Protein AF-A0A350IBU2-F1 (afdb_monomer)

Nearest PDB structures (foldseek):
  4xtk-assembly4_H  TM=5.948E-01  e=2.236E+00  Thermotoga maritima MSB8
  4p6i-assembly1_F  TM=5.060E-01  e=6.614E+00  Escherichia coli K-12
  6ckg-assembly1_A  TM=6.382E-01  e=9.099E+00  Cryptococcus neoformans H99
  3kzh-assembly1_B  TM=4.243E-01  e=3.725E+00  Clostridium perfringens

Radius of gyration: 14.26 Å; Cα contacts (8 Å, |Δi|>4): 281; chains: 1; bounding box: 38×46×33 Å

Foldseek 3Di:
DAAAEALVLWDEWPDDQLPATPTQWYWAVPDVNTAIEGFALPDHSGHVPYPHHLVRAHEVLSVLVNLVVVCVPCDDDNCVVGDRQWDDPDSQEIEGEQQYDHPDVSRVSSHQTHKYFYAYNVRDTPDIGGRDDDPDD

Structure (mmCIF, N/CA/C/O backbone):
data_AF-A0A350IBU2-F1
#
_entry.id   AF-A0A350IBU2-F1
#
loop_
_atom_site.group_PDB
_atom_site.id
_atom_site.type_symbol
_atom_site.label_atom_id
_atom_site.label_alt_id
_atom_site.label_comp_id
_atom_site.label_asym_id
_atom_site.label_entity_id
_atom_site.label_seq_id
_atom_site.pdbx_PDB_ins_code
_atom_site.Cartn_x
_atom_site.Cartn_y
_atom_site.Cartn_z
_atom_site.occupancy
_atom_site.B_iso_or_equiv
_atom_site.auth_seq_id
_atom_site.auth_comp_id
_atom_site.auth_asym_id
_atom_site.auth_atom_id
_atom_site.pdbx_PDB_model_num
ATOM 1 N N . MET A 1 1 ? 18.052 -9.070 -3.721 1.00 54.19 1 MET A N 1
ATOM 2 C CA . MET A 1 1 ? 18.408 -8.272 -2.529 1.00 54.19 1 MET A CA 1
ATOM 3 C C . MET A 1 1 ? 17.337 -8.549 -1.467 1.00 54.19 1 MET A C 1
ATOM 5 O O . MET A 1 1 ? 16.454 -9.355 -1.755 1.00 54.19 1 MET A O 1
ATOM 9 N N . PRO A 1 2 ? 17.454 -8.082 -0.214 1.00 67.19 2 PRO A N 1
ATOM 10 C CA . PRO A 1 2 ? 16.423 -8.335 0.793 1.00 67.19 2 PRO A CA 1
ATOM 11 C C . PRO A 1 2 ? 15.182 -7.463 0.546 1.00 67.19 2 PRO A C 1
ATOM 13 O O . PRO A 1 2 ? 15.285 -6.397 -0.051 1.00 67.19 2 PRO A O 1
ATOM 16 N N . THR A 1 3 ? 14.017 -7.924 1.004 1.00 74.62 3 THR A N 1
ATOM 17 C CA . THR A 1 3 ? 12.774 -7.134 1.042 1.00 74.62 3 THR A CA 1
ATOM 18 C C . THR A 1 3 ? 13.002 -5.814 1.775 1.00 74.62 3 THR A C 1
ATOM 20 O O . THR A 1 3 ? 13.679 -5.796 2.806 1.00 74.62 3 THR A O 1
ATOM 23 N N . ILE A 1 4 ? 12.410 -4.725 1.277 1.00 78.69 4 ILE A N 1
ATOM 24 C CA . ILE A 1 4 ? 12.536 -3.410 1.913 1.00 78.69 4 ILE A CA 1
ATOM 25 C C . ILE A 1 4 ? 11.754 -3.386 3.230 1.00 78.69 4 ILE A C 1
ATOM 27 O O . ILE A 1 4 ? 10.538 -3.611 3.282 1.00 78.69 4 ILE A O 1
ATOM 31 N N . VAL A 1 5 ? 12.488 -3.130 4.310 1.00 78.62 5 VAL A N 1
ATOM 32 C CA . VAL A 1 5 ? 11.975 -3.056 5.687 1.00 78.62 5 VAL A CA 1
ATOM 33 C C . VAL A 1 5 ? 12.047 -1.652 6.272 1.00 78.62 5 VAL A C 1
ATOM 35 O O . VAL A 1 5 ? 11.373 -1.382 7.264 1.00 78.62 5 VAL A O 1
ATOM 38 N N . ASP A 1 6 ? 12.828 -0.766 5.657 1.00 77.50 6 ASP A N 1
ATOM 39 C CA . ASP A 1 6 ? 12.979 0.613 6.095 1.00 77.50 6 ASP A CA 1
ATOM 40 C C . ASP A 1 6 ? 12.013 1.524 5.315 1.00 77.50 6 ASP A C 1
ATOM 42 O O . ASP A 1 6 ? 12.031 1.505 4.080 1.00 77.50 6 ASP A O 1
ATOM 46 N N . PRO A 1 7 ? 11.131 2.290 5.986 1.00 76.88 7 PRO A N 1
ATOM 47 C CA . PRO A 1 7 ? 10.289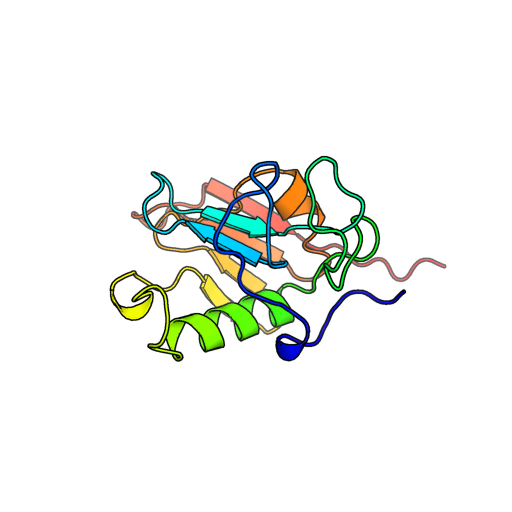 3.277 5.316 1.00 76.88 7 PRO A CA 1
ATOM 48 C C . PRO A 1 7 ? 11.070 4.407 4.636 1.00 76.88 7 PRO A C 1
ATOM 50 O O . PRO A 1 7 ? 10.539 4.980 3.688 1.00 76.88 7 PRO A O 1
ATOM 53 N N . ASP A 1 8 ? 12.284 4.733 5.094 1.00 78.62 8 ASP A N 1
ATOM 54 C CA . ASP A 1 8 ? 13.057 5.865 4.562 1.00 78.62 8 ASP A CA 1
ATOM 55 C C . ASP A 1 8 ? 13.642 5.578 3.167 1.00 78.62 8 ASP A C 1
ATOM 57 O O . ASP A 1 8 ? 13.978 6.504 2.427 1.00 78.62 8 ASP A O 1
ATOM 61 N N . ASP A 1 9 ? 13.708 4.303 2.773 1.00 82.06 9 ASP A N 1
ATOM 62 C CA . ASP A 1 9 ? 14.105 3.899 1.422 1.00 82.06 9 ASP A CA 1
ATOM 63 C C . ASP A 1 9 ? 12.983 4.136 0.395 1.00 82.06 9 ASP A C 1
ATOM 65 O O . ASP A 1 9 ? 13.245 4.195 -0.808 1.00 82.06 9 ASP A O 1
ATOM 69 N N . LEU A 1 10 ? 11.727 4.268 0.839 1.00 82.94 10 LEU A N 1
ATOM 70 C CA . LEU A 1 10 ? 10.577 4.485 -0.036 1.00 82.94 10 LEU A CA 1
ATOM 71 C C . LEU A 1 10 ? 10.424 5.967 -0.392 1.00 82.94 10 LEU A C 1
ATOM 73 O O . LEU A 1 10 ? 10.593 6.858 0.437 1.00 82.94 10 LEU A O 1
ATOM 77 N N . THR A 1 11 ? 10.045 6.236 -1.639 1.00 86.25 11 THR A N 1
ATOM 78 C CA . THR A 1 11 ? 9.871 7.594 -2.160 1.00 86.25 11 THR A CA 1
ATOM 79 C C . THR A 1 11 ? 8.468 7.770 -2.723 1.00 86.25 11 THR A C 1
ATOM 81 O O . THR A 1 11 ? 7.925 6.873 -3.371 1.00 86.25 11 THR A O 1
ATOM 84 N N . LEU A 1 12 ? 7.866 8.934 -2.470 1.00 85.06 12 LEU A N 1
ATOM 85 C CA . LEU A 1 12 ? 6.557 9.276 -3.019 1.00 85.06 12 LEU A CA 1
ATOM 86 C C . LEU A 1 12 ? 6.693 9.540 -4.519 1.00 85.06 12 LEU A C 1
ATOM 88 O O . LEU A 1 12 ? 7.593 10.265 -4.937 1.00 85.06 12 LEU A O 1
ATOM 92 N N . SER A 1 13 ? 5.797 8.961 -5.310 1.00 84.56 13 SER A N 1
ATOM 93 C CA . SER A 1 13 ? 5.649 9.280 -6.722 1.00 84.56 13 SER A CA 1
ATOM 94 C C . SER A 1 13 ? 4.487 10.246 -6.925 1.00 84.56 13 SER A C 1
ATOM 96 O O . SER A 1 13 ? 3.443 10.104 -6.293 1.00 84.56 13 SER A O 1
ATOM 98 N N . SER A 1 14 ? 4.653 11.192 -7.845 1.00 83.31 14 SER A N 1
ATOM 99 C CA . SER A 1 14 ? 3.605 12.110 -8.294 1.00 83.31 14 SER A CA 1
ATOM 100 C C . SER A 1 14 ? 2.720 11.524 -9.403 1.00 83.31 14 SER A C 1
ATOM 102 O O . SER A 1 14 ? 1.697 12.115 -9.751 1.00 83.31 14 SER A O 1
ATOM 104 N N . GLN A 1 15 ? 3.099 10.375 -9.975 1.00 84.44 15 GLN A N 1
ATOM 105 C CA . GLN A 1 15 ? 2.408 9.729 -11.093 1.00 84.44 15 GLN A CA 1
ATOM 106 C C . GLN A 1 15 ? 2.247 8.218 -10.861 1.00 84.44 15 GLN A C 1
ATOM 108 O O . GLN A 1 15 ? 3.108 7.597 -10.235 1.00 84.44 15 GLN A O 1
ATOM 113 N N . PRO A 1 16 ? 1.183 7.596 -11.399 1.00 85.31 16 PRO A N 1
ATOM 114 C CA . PRO A 1 16 ? 1.015 6.149 -11.345 1.00 85.31 16 PRO A CA 1
ATOM 115 C C . PRO A 1 16 ? 2.002 5.420 -12.269 1.00 85.31 16 PRO A C 1
ATOM 117 O O . PRO A 1 16 ? 2.645 6.009 -13.150 1.00 85.31 16 PRO A O 1
ATOM 120 N N . VAL A 1 17 ? 2.061 4.094 -12.124 1.00 85.75 17 VAL A N 1
ATOM 121 C CA . VAL A 1 17 ? 2.791 3.212 -13.047 1.00 85.75 17 VAL A CA 1
ATOM 122 C C . VAL A 1 17 ? 2.387 3.481 -14.508 1.00 85.75 17 VAL A C 1
ATOM 124 O O . VAL A 1 17 ? 1.221 3.717 -14.827 1.00 85.75 17 VAL A O 1
ATOM 127 N N . GLY A 1 18 ? 3.361 3.477 -15.421 1.00 81.19 18 GLY A N 1
ATOM 128 C CA . GLY A 1 18 ? 3.133 3.718 -16.852 1.00 81.19 18 GLY A CA 1
ATOM 129 C C . GLY A 1 18 ? 3.016 5.191 -17.270 1.00 81.19 18 GLY A C 1
ATOM 130 O O . GLY A 1 18 ? 2.977 5.460 -18.470 1.00 81.19 18 GLY A O 1
ATOM 131 N N . SER A 1 19 ? 3.033 6.137 -16.322 1.00 81.31 19 SER A N 1
ATOM 132 C CA . SER A 1 19 ? 2.939 7.588 -16.581 1.00 81.31 19 SER A CA 1
ATOM 133 C C . SER A 1 19 ? 4.212 8.351 -16.185 1.00 81.31 19 SER A C 1
ATOM 135 O O . SER A 1 19 ? 4.146 9.482 -15.718 1.00 81.31 19 SER A O 1
ATOM 137 N N . SER A 1 20 ? 5.380 7.735 -16.398 1.00 82.19 20 SER A N 1
ATOM 138 C CA . SER A 1 20 ? 6.697 8.228 -15.949 1.00 82.19 20 SER A CA 1
ATOM 139 C C . SER A 1 20 ? 6.775 8.422 -14.428 1.00 82.19 20 SER A C 1
ATOM 141 O O . SER A 1 20 ? 6.913 9.555 -13.965 1.00 82.19 20 SER A O 1
ATOM 143 N N . PRO A 1 21 ? 6.691 7.332 -13.648 1.00 82.56 21 PRO A N 1
ATOM 144 C CA . PRO A 1 21 ? 6.827 7.413 -12.203 1.00 82.56 21 PRO A CA 1
ATOM 145 C C . PRO A 1 21 ? 8.217 7.920 -11.801 1.00 82.56 21 PRO A C 1
ATOM 147 O O . PRO A 1 21 ? 9.233 7.586 -12.412 1.00 82.56 21 PRO A O 1
ATOM 150 N N . ASP A 1 22 ? 8.230 8.739 -10.760 1.00 83.81 22 ASP A N 1
ATOM 151 C CA . ASP A 1 22 ? 9.372 9.422 -10.142 1.00 83.81 22 ASP A CA 1
ATOM 152 C C . ASP A 1 22 ? 9.639 8.946 -8.702 1.00 83.81 22 ASP A C 1
ATOM 154 O O . ASP A 1 22 ? 10.590 9.398 -8.062 1.00 83.81 22 ASP A O 1
ATOM 158 N N . GLY A 1 23 ? 8.833 8.002 -8.210 1.00 84.31 23 GLY A N 1
ATOM 159 C CA . GLY A 1 23 ? 8.970 7.392 -6.895 1.00 84.31 23 GLY A CA 1
ATOM 160 C C . GLY A 1 23 ? 8.487 5.944 -6.863 1.00 84.31 23 GLY A C 1
ATOM 161 O O . GLY A 1 23 ? 8.062 5.378 -7.872 1.00 84.31 23 GLY A O 1
ATOM 162 N N . SER A 1 24 ? 8.582 5.329 -5.689 1.00 84.06 24 SER A N 1
ATOM 163 C CA . SER A 1 24 ? 8.281 3.912 -5.473 1.00 84.06 24 SER A CA 1
ATOM 164 C C . SER A 1 24 ? 6.908 3.647 -4.849 1.00 84.06 24 SER A C 1
ATOM 166 O O . SER A 1 24 ? 6.440 2.508 -4.873 1.00 84.06 24 SER A O 1
ATOM 168 N N . VAL A 1 25 ? 6.233 4.677 -4.333 1.00 86.88 25 VAL A N 1
ATOM 169 C CA . VAL A 1 25 ? 4.869 4.596 -3.793 1.00 86.88 25 VAL A CA 1
ATOM 170 C C . VAL A 1 25 ? 4.023 5.717 -4.383 1.00 86.88 25 VAL A C 1
ATOM 172 O O . VAL A 1 25 ? 4.338 6.886 -4.193 1.00 86.88 25 VAL A O 1
ATOM 175 N N . TYR A 1 26 ? 2.932 5.374 -5.060 1.00 88.12 26 TYR A N 1
ATOM 176 C CA . TYR A 1 26 ? 1.942 6.332 -5.549 1.00 88.12 26 TYR A CA 1
ATOM 177 C C . TYR A 1 26 ? 0.664 6.239 -4.711 1.00 88.12 26 TYR A C 1
ATOM 179 O O . TYR A 1 26 ? 0.205 5.144 -4.378 1.00 88.12 26 TYR A O 1
ATOM 187 N N . ILE A 1 27 ? 0.101 7.388 -4.340 1.00 87.56 27 ILE A N 1
ATOM 188 C CA . ILE A 1 27 ? -1.085 7.486 -3.485 1.00 87.56 27 ILE A CA 1
ATOM 189 C C . ILE A 1 27 ? -2.108 8.349 -4.215 1.00 87.56 27 ILE A C 1
ATOM 191 O O . ILE A 1 27 ? -1.854 9.524 -4.462 1.00 87.56 27 ILE A O 1
ATOM 195 N N . ASP A 1 28 ? -3.276 7.783 -4.511 1.00 86.56 28 ASP A N 1
ATOM 196 C CA . ASP A 1 28 ? -4.400 8.525 -5.084 1.00 86.56 28 ASP A CA 1
ATOM 197 C C . ASP A 1 28 ? -5.579 8.539 -4.097 1.00 86.56 28 ASP A C 1
ATOM 199 O O . ASP A 1 28 ? -6.394 7.610 -4.081 1.00 86.56 28 ASP A O 1
ATOM 203 N N . PRO A 1 29 ? -5.691 9.587 -3.259 1.00 81.38 29 PRO A N 1
ATOM 204 C CA . PRO A 1 29 ? -6.813 9.749 -2.340 1.00 81.38 29 PRO A CA 1
ATOM 205 C C . PRO A 1 29 ? -8.101 10.232 -3.031 1.00 81.38 29 PRO A C 1
ATOM 207 O O . PRO A 1 29 ? -9.146 10.299 -2.383 1.00 81.38 29 PRO A O 1
ATOM 210 N N . THR A 1 30 ? -8.040 10.618 -4.313 1.00 81.50 30 THR A N 1
ATOM 211 C CA . THR A 1 30 ? -9.178 11.164 -5.074 1.00 81.50 30 THR A CA 1
ATOM 212 C C . THR A 1 30 ? -9.878 10.127 -5.947 1.00 81.50 30 THR A C 1
ATOM 214 O O . THR A 1 30 ? -11.027 10.339 -6.348 1.00 81.50 30 THR A O 1
ATOM 217 N N . SER A 1 31 ? -9.218 8.995 -6.202 1.00 82.50 31 SER A N 1
ATOM 218 C CA . SER A 1 31 ? -9.838 7.827 -6.816 1.00 82.50 31 SER A CA 1
ATOM 219 C C . SER A 1 31 ? -11.033 7.332 -5.986 1.00 82.50 31 SER A C 1
ATOM 221 O O . SER A 1 31 ? -11.124 7.513 -4.771 1.00 82.50 31 SER A O 1
ATOM 223 N N . THR A 1 32 ? -11.994 6.703 -6.661 1.00 80.31 32 THR A N 1
ATOM 224 C CA . THR A 1 32 ? -13.168 6.079 -6.038 1.00 80.31 32 THR A CA 1
ATOM 225 C C . THR A 1 32 ? -13.186 4.597 -6.395 1.00 80.31 32 THR A C 1
ATOM 227 O O . THR A 1 32 ? -13.708 4.245 -7.454 1.00 80.31 32 THR A O 1
ATOM 230 N N . PRO A 1 33 ? -12.649 3.704 -5.543 1.00 81.56 33 PRO A N 1
ATOM 231 C CA . PRO A 1 33 ? -12.092 3.901 -4.189 1.00 81.56 33 PRO A CA 1
ATOM 232 C C . PRO A 1 33 ? -10.684 4.531 -4.158 1.00 81.56 33 PRO A C 1
ATOM 234 O O . PRO A 1 33 ? -9.987 4.461 -5.168 1.00 81.56 33 PRO A O 1
ATOM 237 N N . PRO A 1 34 ? -10.257 5.147 -3.035 1.00 86.25 34 PRO A N 1
ATOM 238 C CA . PRO A 1 34 ? -8.908 5.693 -2.903 1.00 86.25 34 PRO A CA 1
ATOM 239 C C . PRO A 1 34 ? -7.873 4.565 -2.872 1.00 86.25 34 PRO A C 1
ATOM 241 O O . PRO A 1 34 ? -8.077 3.541 -2.212 1.00 86.25 34 PRO A O 1
ATOM 244 N N . THR A 1 35 ? -6.767 4.748 -3.594 1.00 88.19 35 THR A N 1
ATOM 245 C CA . THR A 1 35 ? -5.828 3.658 -3.878 1.00 88.19 35 THR A CA 1
ATOM 246 C C . THR A 1 35 ? -4.388 3.956 -3.507 1.00 88.19 35 THR A C 1
ATOM 248 O O . THR A 1 35 ? -3.919 5.088 -3.630 1.00 88.19 35 THR A O 1
ATOM 251 N N . ILE A 1 36 ? -3.661 2.908 -3.118 1.00 89.56 36 ILE A N 1
ATOM 252 C CA . ILE A 1 36 ? -2.204 2.935 -2.929 1.00 89.56 36 ILE A CA 1
ATOM 253 C C . ILE A 1 36 ? -1.574 1.979 -3.939 1.00 89.56 36 ILE A C 1
ATOM 255 O O . ILE A 1 36 ? -2.003 0.832 -4.047 1.00 89.56 36 ILE A O 1
ATOM 259 N N . GLN A 1 37 ? -0.556 2.439 -4.661 1.00 89.50 37 GLN A N 1
ATOM 260 C CA . GLN A 1 37 ? 0.180 1.651 -5.643 1.00 89.50 37 GLN A CA 1
ATOM 261 C C . GLN A 1 37 ? 1.661 1.577 -5.270 1.00 89.50 37 GLN A C 1
ATOM 263 O O . GLN A 1 37 ? 2.293 2.585 -4.952 1.00 89.50 37 GLN A O 1
ATOM 268 N N . LEU A 1 38 ? 2.222 0.371 -5.335 1.00 87.69 38 LEU A N 1
ATOM 269 C CA . LEU A 1 38 ? 3.654 0.132 -5.177 1.00 87.69 38 LEU A CA 1
ATOM 270 C C . LEU A 1 38 ? 4.293 0.017 -6.558 1.00 87.69 38 LEU A C 1
ATOM 272 O O . LEU A 1 38 ? 3.828 -0.747 -7.402 1.00 87.69 38 LEU A O 1
ATOM 276 N N . ILE A 1 39 ? 5.369 0.767 -6.782 1.00 88.06 39 ILE A N 1
ATOM 277 C CA . ILE A 1 39 ? 6.037 0.852 -8.074 1.00 88.06 39 ILE A CA 1
ATOM 278 C C . ILE A 1 39 ? 7.404 0.165 -8.018 1.00 88.06 39 ILE A C 1
ATOM 280 O O . ILE A 1 39 ? 8.381 0.744 -7.546 1.00 88.06 39 ILE A O 1
ATOM 284 N N . ALA A 1 40 ? 7.483 -1.071 -8.518 1.00 86.38 40 ALA A N 1
ATOM 285 C CA . ALA A 1 40 ? 8.741 -1.811 -8.639 1.00 86.38 40 ALA A CA 1
ATOM 286 C C . ALA A 1 40 ? 9.635 -1.257 -9.768 1.00 86.38 40 ALA A C 1
ATOM 288 O O . ALA A 1 40 ? 9.165 -0.557 -10.671 1.00 86.38 40 ALA A O 1
ATOM 289 N N . SER A 1 41 ? 10.929 -1.584 -9.730 1.00 85.19 41 SER A N 1
ATOM 290 C CA . SER A 1 41 ? 11.906 -1.172 -10.754 1.00 85.19 41 SER A CA 1
ATOM 291 C C . SER A 1 41 ? 11.888 -2.021 -12.026 1.00 85.19 41 SER A C 1
ATOM 293 O O . SER A 1 41 ? 12.169 -1.507 -13.108 1.00 85.19 41 SER A O 1
ATOM 295 N N . ASP A 1 42 ? 11.544 -3.301 -11.913 1.00 85.31 42 ASP A N 1
ATOM 296 C CA . ASP A 1 42 ? 11.530 -4.285 -13.000 1.00 85.31 42 ASP A CA 1
ATOM 297 C C . ASP A 1 42 ? 10.131 -4.567 -13.568 1.00 85.31 42 ASP A C 1
ATOM 299 O O . ASP A 1 42 ? 10.018 -5.279 -14.568 1.00 85.31 42 ASP A O 1
ATOM 303 N N . GLN A 1 43 ? 9.078 -3.964 -13.004 1.00 83.19 43 GLN A N 1
ATOM 304 C CA . GLN A 1 43 ? 7.736 -4.057 -13.578 1.00 83.19 43 GLN A CA 1
ATOM 305 C C . GLN A 1 43 ? 7.595 -3.218 -14.854 1.00 83.19 43 GLN A C 1
ATOM 307 O O . GLN A 1 43 ? 8.240 -2.181 -15.045 1.00 83.19 43 GLN A O 1
ATOM 312 N N . THR A 1 44 ? 6.678 -3.625 -15.731 1.00 82.44 44 THR A N 1
ATOM 313 C CA . THR A 1 44 ? 6.388 -2.873 -16.962 1.00 82.44 44 THR A CA 1
ATOM 314 C C . THR A 1 44 ? 5.807 -1.498 -16.622 1.00 82.44 44 THR A C 1
ATOM 316 O O . THR A 1 44 ? 4.761 -1.404 -15.989 1.00 82.44 44 THR A O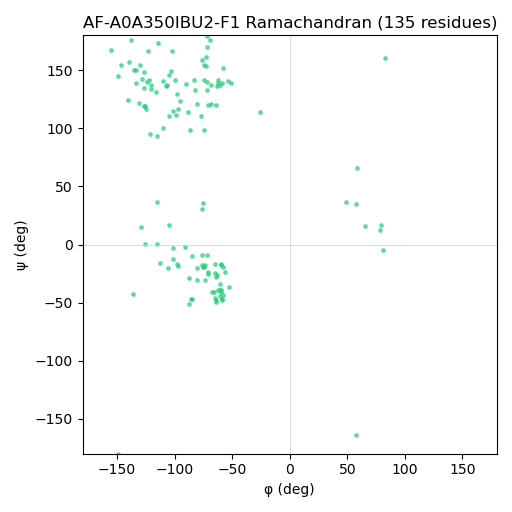 1
ATOM 319 N N . GLY A 1 45 ? 6.476 -0.424 -17.053 1.00 81.25 45 GLY A N 1
ATOM 320 C CA . GLY A 1 45 ? 6.082 0.951 -16.715 1.00 81.25 45 GLY A CA 1
ATOM 321 C C . GLY A 1 45 ? 6.493 1.399 -15.306 1.00 81.25 45 GLY A C 1
ATOM 322 O O . GLY A 1 45 ? 6.005 2.431 -14.845 1.00 81.25 45 GLY A O 1
ATOM 323 N N . GLY A 1 46 ? 7.358 0.632 -14.634 1.00 81.06 46 GLY A N 1
ATOM 324 C CA . GLY A 1 46 ? 7.905 0.935 -13.316 1.00 81.06 46 GLY A CA 1
ATOM 325 C C . GLY A 1 46 ? 8.929 2.073 -13.293 1.00 81.06 46 GLY A C 1
ATOM 326 O O . GLY A 1 46 ? 9.266 2.672 -14.317 1.00 81.06 46 GLY A O 1
ATOM 327 N N . PHE A 1 47 ? 9.436 2.366 -12.098 1.00 84.44 47 PHE A N 1
ATOM 328 C CA . PHE A 1 47 ? 10.437 3.403 -11.867 1.00 84.44 47 PHE A CA 1
ATOM 329 C C . PHE A 1 47 ? 11.824 2.770 -11.779 1.00 84.44 47 PHE A C 1
ATOM 331 O O . PHE A 1 47 ? 12.129 2.074 -10.815 1.00 84.44 47 PHE A O 1
ATOM 338 N N . GLY A 1 48 ? 12.689 3.024 -12.765 1.00 80.94 48 GLY A N 1
ATOM 339 C CA . GLY A 1 48 ? 14.005 2.374 -12.859 1.00 80.94 48 GLY A CA 1
ATOM 340 C C . GLY A 1 48 ? 14.947 2.612 -11.668 1.00 80.94 48 GLY A C 1
ATOM 341 O O . GLY A 1 48 ? 15.881 1.836 -11.488 1.00 80.94 48 GLY A O 1
ATOM 342 N N . SER A 1 49 ? 14.691 3.636 -10.845 1.00 84.69 49 SER A N 1
ATOM 343 C CA . SER A 1 49 ? 15.427 3.902 -9.597 1.00 84.69 49 SER A CA 1
ATOM 344 C C . SER A 1 49 ? 14.631 3.534 -8.336 1.00 84.69 49 SER A C 1
ATOM 346 O O . SER A 1 49 ? 14.965 3.999 -7.248 1.00 84.69 49 SER A O 1
ATOM 348 N N . SER A 1 50 ? 13.571 2.730 -8.463 1.00 82.88 50 SER A N 1
ATOM 349 C CA . SER A 1 50 ? 12.835 2.201 -7.315 1.00 82.88 50 SER A CA 1
ATOM 350 C C . SER A 1 50 ? 13.759 1.320 -6.460 1.00 82.88 50 SER A C 1
ATOM 352 O O . SER A 1 50 ? 14.545 0.547 -7.016 1.00 82.88 50 SER A O 1
ATOM 354 N N . PRO A 1 51 ? 13.679 1.409 -5.120 1.00 81.88 51 PRO A N 1
ATOM 355 C CA . PRO A 1 51 ? 14.545 0.667 -4.206 1.00 81.88 51 PRO A CA 1
ATOM 356 C C . PRO A 1 51 ? 14.222 -0.835 -4.158 1.00 81.88 51 PRO A C 1
ATOM 358 O O . PRO A 1 51 ? 14.979 -1.587 -3.552 1.00 81.88 51 PRO A O 1
ATOM 361 N N . PHE A 1 52 ? 13.118 -1.287 -4.771 1.00 83.56 52 PHE A N 1
ATOM 362 C CA . PHE A 1 52 ? 12.723 -2.696 -4.794 1.00 83.56 52 PHE A CA 1
ATOM 363 C C . PHE A 1 52 ? 12.386 -3.201 -6.201 1.00 83.56 52 PHE A C 1
ATOM 365 O O . PHE A 1 52 ? 11.980 -2.457 -7.100 1.00 83.56 52 PHE A O 1
ATOM 372 N N . THR A 1 53 ? 12.538 -4.510 -6.372 1.00 85.62 53 THR A N 1
ATOM 373 C CA . THR A 1 53 ? 12.047 -5.285 -7.521 1.00 85.62 53 THR A CA 1
ATOM 374 C C . THR A 1 53 ? 10.776 -6.064 -7.171 1.00 85.62 53 THR A C 1
ATOM 376 O O . THR A 1 53 ? 10.452 -6.259 -5.994 1.00 85.62 53 THR A O 1
ATOM 379 N N . GLU A 1 54 ? 10.078 -6.586 -8.179 1.00 82.81 54 GLU A N 1
ATOM 380 C CA . GLU A 1 54 ? 8.890 -7.432 -8.043 1.00 82.81 54 GLU A CA 1
ATOM 381 C C . GLU A 1 54 ? 9.155 -8.624 -7.113 1.00 82.81 54 GLU A C 1
ATOM 383 O O . GLU A 1 54 ? 8.292 -9.016 -6.330 1.00 82.81 54 GLU A O 1
ATOM 388 N N . LYS A 1 55 ? 10.365 -9.201 -7.153 1.00 80.62 55 LYS A N 1
ATOM 389 C CA . LYS A 1 55 ? 10.748 -10.353 -6.316 1.00 80.62 55 LYS A CA 1
ATOM 390 C C . LYS A 1 55 ? 10.983 -9.993 -4.854 1.00 80.62 55 LYS A C 1
ATOM 392 O O . LYS A 1 55 ? 10.765 -10.835 -3.988 1.00 80.62 55 LYS A O 1
ATOM 397 N N . GLU A 1 56 ? 11.436 -8.778 -4.586 1.00 81.88 56 GLU A N 1
ATOM 398 C CA . GLU A 1 56 ? 11.815 -8.326 -3.245 1.00 81.88 56 GLU A CA 1
ATOM 399 C C . GLU A 1 56 ? 10.612 -7.800 -2.485 1.00 81.88 56 GLU A C 1
ATOM 401 O O . GLU A 1 56 ? 10.394 -8.196 -1.339 1.00 81.88 56 GLU A O 1
ATOM 406 N N . GLY A 1 57 ? 9.823 -6.956 -3.155 1.00 83.69 57 GLY A N 1
ATOM 407 C CA . GLY A 1 57 ? 8.672 -6.287 -2.578 1.00 83.69 57 GLY A CA 1
ATOM 408 C C . GLY A 1 57 ? 8.997 -5.444 -1.341 1.00 83.69 57 GLY A C 1
ATOM 409 O O . GLY A 1 57 ? 10.150 -5.121 -1.040 1.00 83.69 57 GLY A O 1
ATOM 410 N N . VAL A 1 58 ? 7.942 -5.097 -0.611 1.00 85.94 58 VAL A N 1
ATOM 411 C CA . VAL A 1 58 ? 7.968 -4.195 0.540 1.00 85.94 58 VAL A CA 1
ATOM 412 C C . VAL A 1 58 ? 7.284 -4.874 1.725 1.00 85.94 58 VAL A C 1
ATOM 414 O O . VAL A 1 58 ? 6.299 -5.603 1.574 1.00 85.94 58 VAL A O 1
ATOM 417 N N . SER A 1 59 ? 7.816 -4.660 2.926 1.00 88.19 59 SER A N 1
ATOM 418 C CA . SER A 1 59 ? 7.145 -5.087 4.153 1.00 88.19 59 SER A CA 1
ATOM 419 C C . SER A 1 59 ? 5.954 -4.178 4.473 1.00 88.19 59 SER A C 1
ATOM 421 O O . SER A 1 59 ? 6.031 -2.955 4.334 1.00 88.19 59 SER A O 1
ATOM 423 N N . LEU A 1 60 ? 4.851 -4.749 4.962 1.00 85.38 60 LEU A N 1
ATOM 424 C CA . LEU A 1 60 ? 3.659 -3.952 5.280 1.00 85.38 60 LEU A CA 1
ATOM 425 C C . LEU A 1 60 ? 3.917 -2.945 6.414 1.00 85.38 60 LEU A C 1
ATOM 427 O O . LEU A 1 60 ? 3.349 -1.856 6.428 1.00 85.38 60 LEU A O 1
ATOM 431 N N . GLN A 1 61 ? 4.855 -3.259 7.312 1.00 85.50 61 GLN A N 1
ATOM 432 C CA . GLN A 1 61 ? 5.323 -2.343 8.350 1.00 85.50 61 GLN A CA 1
ATOM 433 C C . GLN A 1 61 ? 6.067 -1.123 7.776 1.00 85.50 61 GLN A C 1
ATOM 435 O O . GLN A 1 61 ? 5.848 -0.004 8.257 1.00 85.50 61 GLN A O 1
ATOM 440 N N . ALA A 1 62 ? 6.916 -1.314 6.758 1.00 86.25 62 ALA A N 1
ATOM 441 C CA . ALA A 1 62 ? 7.587 -0.213 6.066 1.00 86.25 62 ALA A CA 1
ATOM 442 C C . A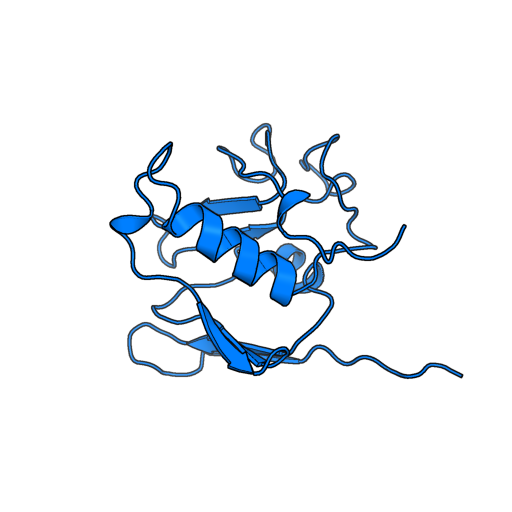LA A 1 62 ? 6.568 0.664 5.333 1.00 86.25 62 ALA A C 1
ATOM 444 O O . ALA A 1 62 ? 6.574 1.880 5.513 1.00 86.25 62 ALA A O 1
ATOM 445 N N . LEU A 1 63 ? 5.623 0.052 4.608 1.00 86.19 63 LEU A N 1
ATOM 446 C CA . LEU A 1 63 ? 4.554 0.782 3.921 1.00 86.19 63 LEU A CA 1
ATOM 447 C C . LEU A 1 63 ? 3.706 1.607 4.903 1.00 86.19 63 LEU A C 1
ATOM 449 O O . LEU A 1 63 ? 3.466 2.791 4.680 1.00 86.19 63 LEU A O 1
ATOM 453 N N . TYR A 1 64 ? 3.296 1.015 6.025 1.00 87.69 64 TYR A N 1
ATOM 454 C CA . TYR A 1 64 ? 2.531 1.714 7.057 1.00 87.69 64 TYR A CA 1
ATOM 455 C C . TYR A 1 64 ? 3.294 2.901 7.661 1.00 87.69 64 TYR A C 1
ATOM 457 O O . TYR A 1 64 ? 2.732 3.983 7.853 1.00 87.69 64 TYR A O 1
ATOM 465 N N . SER A 1 65 ? 4.580 2.708 7.962 1.00 86.06 65 SER A N 1
ATOM 466 C CA . SER A 1 65 ? 5.425 3.755 8.542 1.00 86.06 65 SER A CA 1
ATOM 467 C C . SER A 1 65 ? 5.668 4.889 7.545 1.00 86.06 65 SER A C 1
ATOM 469 O O . SER A 1 65 ? 5.542 6.054 7.918 1.00 86.06 65 SER A O 1
ATOM 471 N N . PHE A 1 66 ? 5.902 4.559 6.273 1.00 86.81 66 PHE A N 1
ATOM 472 C CA . PHE A 1 66 ? 6.015 5.528 5.187 1.00 86.81 66 PHE A CA 1
ATOM 473 C C . PHE A 1 66 ? 4.739 6.364 5.043 1.00 86.81 66 PHE A C 1
ATOM 475 O O . PHE A 1 66 ? 4.803 7.591 5.037 1.00 86.81 66 PHE A O 1
ATOM 482 N N . LEU A 1 67 ? 3.560 5.735 5.031 1.00 86.00 67 LEU A N 1
ATOM 483 C CA . LEU A 1 67 ? 2.292 6.468 4.947 1.00 86.00 67 LEU A CA 1
ATOM 484 C C . LEU A 1 67 ? 2.091 7.380 6.161 1.00 86.00 67 LEU A C 1
ATOM 486 O O . LEU A 1 67 ? 1.676 8.523 6.012 1.00 86.00 67 LEU A O 1
ATOM 490 N N . LYS A 1 68 ? 2.455 6.952 7.374 1.00 85.88 68 LYS A N 1
ATOM 491 C CA . LYS A 1 68 ? 2.432 7.857 8.535 1.00 85.88 68 LYS A CA 1
ATOM 492 C C . LYS A 1 68 ? 3.338 9.072 8.363 1.00 85.88 68 LYS A C 1
ATOM 494 O O . LYS A 1 68 ? 2.960 10.160 8.800 1.00 85.88 68 LYS A O 1
ATOM 499 N N . LEU A 1 69 ? 4.517 8.897 7.764 1.00 85.69 69 LEU A N 1
ATOM 500 C CA .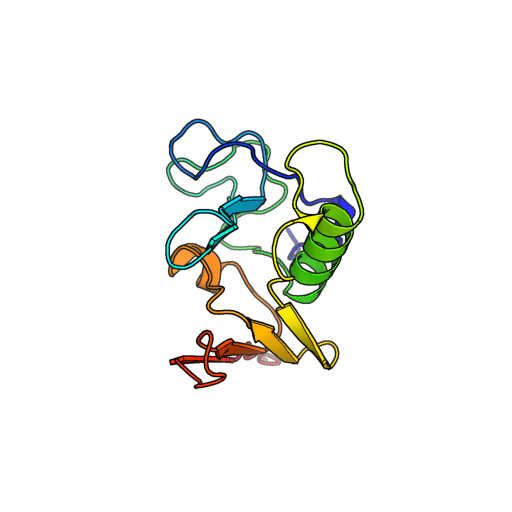 LEU A 1 69 ? 5.413 10.010 7.457 1.00 85.69 69 LEU A CA 1
ATOM 501 C C . LEU A 1 69 ? 4.758 10.957 6.449 1.00 85.69 69 LEU A C 1
ATOM 503 O O . LEU A 1 69 ? 4.671 12.144 6.748 1.00 85.69 69 LEU A O 1
ATOM 507 N N . GLN A 1 70 ? 4.183 10.441 5.358 1.00 81.75 70 GLN A N 1
ATOM 508 C CA . GLN A 1 70 ? 3.490 11.262 4.354 1.00 81.75 70 GLN A CA 1
ATOM 509 C C . GLN A 1 70 ? 2.293 12.033 4.932 1.00 81.75 70 GLN A C 1
ATOM 511 O O . GLN A 1 70 ? 2.114 13.210 4.642 1.00 81.75 70 GLN A O 1
ATOM 516 N N . TRP A 1 71 ? 1.509 11.425 5.828 1.00 83.75 71 TRP A N 1
ATOM 517 C CA . TRP A 1 71 ? 0.393 12.121 6.488 1.00 83.75 71 TRP A CA 1
ATOM 518 C C . TRP A 1 71 ? 0.837 13.172 7.508 1.00 83.75 71 TRP A C 1
ATOM 520 O O . TRP 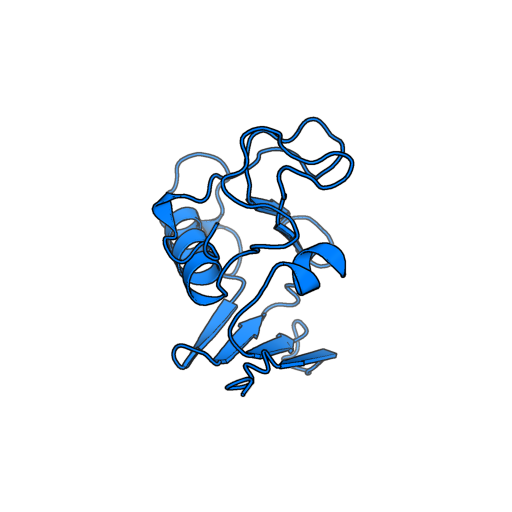A 1 71 ? 0.079 14.090 7.820 1.00 83.75 71 TRP A O 1
ATOM 530 N N . LYS A 1 72 ? 2.046 13.041 8.061 1.00 81.81 72 LYS A N 1
ATOM 531 C CA . LYS A 1 72 ? 2.624 14.018 8.991 1.00 81.81 72 LYS A CA 1
ATOM 532 C C . LYS A 1 72 ? 3.366 15.138 8.255 1.00 81.81 72 LYS A C 1
ATOM 534 O O . LYS A 1 72 ? 3.473 16.249 8.779 1.00 81.81 72 LYS A O 1
ATOM 539 N N . GLN A 1 73 ? 3.910 14.840 7.079 1.00 72.38 73 GLN A N 1
ATOM 540 C CA . GLN A 1 73 ? 4.719 15.741 6.274 1.00 72.38 73 GLN A CA 1
ATOM 541 C C . GLN A 1 73 ? 3.802 16.594 5.383 1.00 72.38 73 GLN A C 1
ATOM 543 O O . GLN A 1 73 ? 3.325 16.170 4.341 1.00 72.38 73 GLN A O 1
ATOM 548 N N . ASN A 1 74 ? 3.523 17.819 5.831 1.00 57.44 74 ASN A N 1
ATOM 549 C CA . ASN A 1 74 ? 2.558 18.747 5.218 1.00 57.44 74 ASN A CA 1
ATOM 550 C C . ASN A 1 74 ? 3.065 19.446 3.933 1.00 57.44 74 ASN A C 1
ATOM 552 O O . ASN A 1 74 ? 2.722 20.605 3.720 1.00 57.44 74 ASN A O 1
ATOM 556 N N . ASP A 1 75 ? 3.932 18.822 3.130 1.00 53.94 75 ASP A N 1
ATOM 557 C CA . ASP A 1 75 ? 4.792 19.585 2.204 1.00 53.94 75 ASP A CA 1
ATOM 558 C C . ASP A 1 75 ? 4.394 19.523 0.718 1.00 53.94 75 ASP A C 1
ATOM 560 O O . ASP A 1 75 ? 4.815 20.388 -0.045 1.00 53.94 75 ASP A O 1
ATOM 564 N N . THR A 1 76 ? 3.610 18.535 0.257 1.00 56.59 76 THR A N 1
ATOM 565 C CA . THR A 1 76 ? 3.421 18.355 -1.206 1.00 56.59 76 THR A CA 1
ATOM 566 C C . THR A 1 76 ? 1.982 18.091 -1.661 1.00 56.59 76 THR A C 1
ATOM 568 O O . THR A 1 76 ? 1.549 18.752 -2.598 1.00 56.59 76 THR A O 1
ATOM 571 N N . ASP A 1 77 ? 1.202 17.245 -0.976 1.00 62.44 77 ASP A N 1
ATOM 572 C CA . ASP A 1 77 ? -0.115 16.793 -1.488 1.00 62.44 77 ASP A CA 1
ATOM 573 C C . ASP A 1 77 ? -1.292 16.939 -0.501 1.00 62.44 77 ASP A C 1
ATOM 575 O O . ASP A 1 77 ? -2.364 16.366 -0.695 1.00 62.44 77 ASP A O 1
ATOM 579 N N . ASP A 1 78 ? -1.127 17.722 0.572 1.00 69.50 78 ASP A N 1
ATOM 580 C CA . ASP A 1 78 ? -2.175 17.980 1.576 1.00 69.50 78 ASP A CA 1
ATOM 581 C C . ASP A 1 78 ? -2.888 16.705 2.097 1.00 69.50 78 ASP A C 1
ATOM 583 O O . ASP A 1 78 ? -4.090 16.720 2.389 1.00 69.50 78 ASP A O 1
ATOM 587 N N . PHE A 1 79 ? -2.161 15.588 2.254 1.00 74.50 79 PHE A N 1
ATOM 588 C CA . PHE A 1 79 ? -2.734 14.296 2.669 1.00 74.50 79 PHE A CA 1
ATOM 589 C C . PHE A 1 79 ? -3.493 14.352 4.004 1.00 74.50 79 PHE A C 1
ATOM 591 O O . PHE A 1 79 ? -4.413 13.568 4.228 1.00 74.50 79 PHE A O 1
ATOM 598 N N . PHE A 1 80 ? -3.186 15.331 4.862 1.00 72.81 80 PHE A N 1
ATOM 599 C CA . PHE A 1 80 ? -3.902 15.593 6.114 1.00 72.81 80 PHE A CA 1
ATOM 600 C C . PHE A 1 80 ? -5.404 15.878 5.932 1.00 72.81 80 PHE A C 1
ATOM 602 O O . PHE A 1 80 ? -6.164 15.772 6.895 1.00 72.81 80 PHE A O 1
ATOM 609 N N . LYS A 1 81 ? -5.848 16.260 4.725 1.00 78.38 81 LYS A N 1
ATOM 610 C CA . LYS A 1 81 ? -7.270 16.473 4.403 1.00 78.38 81 LYS A CA 1
ATOM 611 C C . LYS A 1 81 ? -8.042 15.161 4.259 1.00 78.38 81 LYS A C 1
ATOM 613 O O . LYS A 1 81 ? -9.269 15.171 4.347 1.00 78.38 81 LYS A O 1
ATOM 618 N N . PHE A 1 82 ? -7.340 14.052 4.036 1.00 80.94 82 PHE A N 1
ATOM 619 C CA . PHE A 1 82 ? -7.924 12.739 3.805 1.00 80.94 82 PHE A CA 1
ATOM 620 C C . PHE A 1 82 ? -7.778 11.846 5.037 1.00 80.94 82 PHE A C 1
ATOM 622 O O . PHE A 1 82 ? -6.790 11.906 5.774 1.00 80.94 82 PHE A O 1
ATOM 629 N N . LEU A 1 83 ? -8.778 10.991 5.255 1.00 81.81 83 LEU A N 1
ATOM 630 C CA . LEU A 1 83 ? -8.746 10.006 6.330 1.00 81.81 83 LEU A CA 1
ATOM 631 C C . LEU A 1 83 ? -7.594 9.023 6.102 1.00 81.81 83 LEU A C 1
ATOM 633 O O . LEU A 1 83 ? -7.389 8.548 4.984 1.00 81.81 83 LEU A O 1
ATOM 637 N N . PHE A 1 84 ? -6.864 8.720 7.175 1.00 83.25 84 PHE A N 1
ATOM 638 C CA . PHE A 1 84 ? -5.723 7.814 7.121 1.00 83.25 84 PHE A CA 1
ATOM 639 C C . PHE A 1 84 ? -6.163 6.412 6.640 1.00 83.25 84 PHE A C 1
ATOM 641 O O . PHE A 1 84 ? -7.210 5.925 7.082 1.00 83.25 84 PHE A O 1
ATOM 648 N N . PRO A 1 85 ? -5.394 5.767 5.742 1.00 84.44 85 PRO A N 1
ATOM 649 C CA . PRO A 1 85 ? -5.830 4.581 5.013 1.00 84.44 85 PRO A CA 1
ATOM 650 C C . PRO A 1 85 ? -5.715 3.280 5.798 1.00 84.44 85 PRO A C 1
ATOM 652 O O . PRO A 1 85 ? -6.352 2.304 5.418 1.00 84.44 85 PRO A O 1
ATOM 655 N N . MET A 1 86 ? -4.896 3.230 6.855 1.00 85.19 86 MET A N 1
ATOM 656 C CA . MET A 1 86 ? -4.588 1.978 7.548 1.00 85.19 86 MET A CA 1
ATOM 657 C C . MET A 1 86 ? -4.665 2.065 9.071 1.00 85.19 86 MET A C 1
ATOM 659 O O . MET A 1 86 ? -4.134 2.977 9.696 1.00 85.19 86 MET A O 1
ATOM 663 N N . GLU A 1 87 ? -5.213 1.037 9.696 1.00 86.62 87 GLU A N 1
ATOM 664 C CA . GLU A 1 87 ? -5.104 0.798 11.128 1.00 86.62 87 GLU A CA 1
ATOM 665 C C . GLU A 1 87 ? -4.149 -0.373 11.388 1.00 86.62 87 GLU A C 1
ATOM 667 O O . GLU A 1 87 ? -4.156 -1.375 10.676 1.00 86.62 87 GLU A O 1
ATOM 672 N N . ALA A 1 88 ? -3.279 -0.238 12.391 1.00 85.62 88 ALA A N 1
ATOM 673 C CA . ALA A 1 88 ? -2.389 -1.315 12.811 1.00 85.62 88 ALA A CA 1
ATOM 674 C C . ALA A 1 88 ? -2.971 -1.967 14.066 1.00 85.62 88 ALA A C 1
ATOM 676 O O . ALA A 1 88 ? -3.040 -1.323 15.114 1.00 85.62 88 ALA A O 1
ATOM 677 N N . ILE A 1 89 ? -3.365 -3.236 13.960 1.00 83.75 89 ILE A N 1
ATOM 678 C CA . ILE A 1 89 ? -3.872 -4.024 15.090 1.00 83.75 89 ILE A CA 1
ATOM 679 C C . ILE A 1 89 ? -2.694 -4.645 15.846 1.00 83.75 89 ILE A C 1
ATOM 681 O O . ILE A 1 89 ? -2.592 -4.543 17.067 1.00 83.75 89 ILE A O 1
ATOM 685 N N . THR A 1 90 ? -1.760 -5.249 15.107 1.00 79.44 90 THR A N 1
ATOM 686 C CA . THR A 1 90 ? -0.474 -5.740 15.623 1.00 79.44 90 THR A CA 1
ATOM 687 C C . THR A 1 90 ? 0.642 -5.391 14.637 1.00 79.44 90 THR A C 1
ATOM 689 O O . THR A 1 90 ? 0.374 -4.876 13.556 1.00 79.44 90 THR A O 1
ATOM 692 N N . SER A 1 91 ? 1.903 -5.678 14.970 1.00 75.44 91 SER A N 1
ATOM 693 C CA . SER A 1 91 ? 3.041 -5.427 14.067 1.00 75.44 91 SER A CA 1
ATOM 694 C C . SER A 1 91 ? 2.962 -6.177 12.730 1.00 75.44 91 SER A C 1
ATOM 696 O O . SER A 1 91 ? 3.668 -5.814 11.796 1.00 75.44 91 SER A O 1
ATOM 698 N N . GLU A 1 92 ? 2.114 -7.204 12.633 1.00 78.75 92 GLU A N 1
ATOM 699 C CA . GLU A 1 92 ? 1.934 -8.031 11.434 1.00 78.75 92 GLU A CA 1
ATOM 700 C C . GLU A 1 92 ? 0.473 -8.109 10.971 1.00 78.75 92 GLU A C 1
ATOM 702 O O . GLU A 1 92 ? 0.184 -8.787 9.989 1.00 78.75 92 GLU A O 1
ATOM 707 N N . GLN A 1 93 ? -0.455 -7.444 11.661 1.00 83.69 93 GLN A N 1
ATOM 708 C CA . GLN A 1 93 ? -1.874 -7.436 11.304 1.00 83.69 93 GLN A CA 1
ATOM 709 C C . GLN A 1 93 ? -2.338 -6.001 11.137 1.00 83.69 93 GLN A C 1
ATOM 711 O O . GLN A 1 93 ? -2.348 -5.224 12.097 1.00 83.69 93 GLN A O 1
ATOM 716 N N . PHE A 1 94 ? -2.738 -5.683 9.915 1.00 87.38 94 PHE A N 1
ATOM 717 C CA . PHE A 1 94 ? -3.169 -4.357 9.519 1.00 87.38 94 PHE A CA 1
ATOM 718 C C . PHE A 1 94 ? -4.581 -4.407 8.949 1.00 87.38 94 PHE A C 1
ATOM 720 O O . PHE A 1 94 ? -5.125 -5.462 8.628 1.00 87.38 94 PHE A O 1
ATOM 727 N N . GLU A 1 95 ? -5.183 -3.245 8.811 1.00 87.75 95 GLU A N 1
ATOM 728 C CA . GLU A 1 95 ? -6.501 -3.104 8.227 1.00 87.75 95 GLU A CA 1
ATOM 729 C C . GLU A 1 95 ? -6.522 -1.858 7.359 1.00 87.75 95 GLU A C 1
ATOM 731 O O . GLU A 1 95 ? -6.212 -0.773 7.838 1.00 87.75 95 GLU A O 1
ATOM 736 N N . PHE A 1 96 ? -6.876 -2.006 6.088 1.00 87.88 96 PHE A N 1
ATOM 737 C CA . PHE A 1 96 ? -7.225 -0.876 5.249 1.00 87.88 96 PHE A CA 1
ATOM 738 C C . PHE A 1 96 ? -8.664 -0.476 5.551 1.00 87.88 96 PHE A C 1
ATOM 740 O O . PHE A 1 96 ? -9.587 -1.280 5.425 1.00 87.88 96 PHE A O 1
ATOM 747 N N . ILE A 1 97 ? -8.843 0.770 5.970 1.00 87.31 97 ILE A N 1
ATOM 748 C CA . ILE A 1 97 ? -10.124 1.322 6.413 1.00 87.31 97 ILE A CA 1
ATOM 749 C C . ILE A 1 97 ? -10.583 2.423 5.460 1.00 87.31 97 ILE A C 1
ATOM 751 O O . ILE A 1 97 ? -9.845 2.849 4.577 1.00 87.31 97 ILE A O 1
ATOM 755 N N . ASN A 1 98 ? -11.801 2.932 5.649 1.00 83.62 98 ASN A N 1
ATOM 756 C CA . ASN A 1 98 ? -12.344 4.050 4.867 1.00 83.62 98 ASN A CA 1
ATOM 757 C C . ASN A 1 98 ? -12.372 3.783 3.353 1.00 83.62 98 ASN A C 1
ATOM 759 O O . ASN A 1 98 ? -12.196 4.712 2.565 1.00 83.62 98 ASN A O 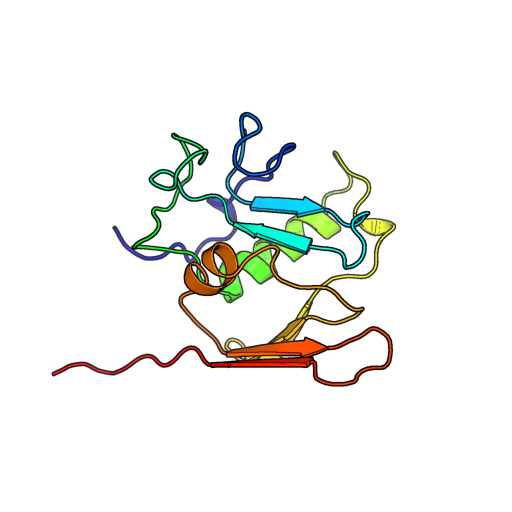1
ATOM 763 N N . ASN A 1 99 ? -12.622 2.530 2.950 1.00 86.31 99 ASN A N 1
ATOM 764 C CA . ASN A 1 99 ? -12.685 2.117 1.548 1.00 86.31 99 ASN A CA 1
ATOM 765 C C . ASN A 1 99 ? -11.347 2.235 0.794 1.00 86.31 99 ASN A C 1
ATOM 767 O O . ASN A 1 99 ? -11.367 2.209 -0.432 1.00 86.31 99 ASN A O 1
ATOM 771 N N . TRP A 1 100 ? -10.219 2.379 1.500 1.00 87.44 100 TRP A N 1
ATOM 772 C CA . TRP A 1 100 ? -8.895 2.330 0.887 1.00 87.44 100 TRP A CA 1
ATOM 773 C C . TRP A 1 100 ? -8.542 0.915 0.455 1.00 87.44 100 TRP A C 1
ATOM 775 O O . TRP A 1 100 ? -8.804 -0.050 1.173 1.00 87.44 100 TRP A O 1
ATOM 785 N N . GLU A 1 101 ? -7.910 0.803 -0.707 1.00 89.56 101 GLU A N 1
ATOM 786 C CA . GLU A 1 101 ? -7.464 -0.480 -1.236 1.00 89.56 101 GLU A CA 1
ATOM 787 C C . GLU A 1 101 ? -6.164 -0.352 -2.047 1.00 89.56 101 GLU A C 1
ATOM 789 O O . GLU A 1 101 ? -5.842 0.717 -2.573 1.00 89.56 101 GLU A O 1
ATOM 794 N N . PRO A 1 102 ? -5.369 -1.424 -2.156 1.00 88.38 102 PRO A N 1
ATOM 795 C CA . PRO A 1 102 ? -4.287 -1.486 -3.129 1.00 88.38 102 PRO A CA 1
ATOM 796 C C . PRO A 1 102 ? -4.825 -1.317 -4.558 1.00 88.38 102 PRO A C 1
ATOM 798 O O . PRO A 1 102 ? -5.857 -1.896 -4.904 1.00 88.38 102 PRO A O 1
ATOM 801 N N . ALA A 1 103 ? -4.117 -0.551 -5.392 1.00 87.94 103 ALA A N 1
ATOM 802 C CA . ALA A 1 103 ? -4.569 -0.183 -6.738 1.00 87.94 103 ALA A CA 1
ATOM 803 C C . ALA A 1 103 ? -4.791 -1.391 -7.666 1.00 87.94 103 ALA A C 1
ATOM 805 O O . ALA A 1 103 ? -5.685 -1.382 -8.510 1.00 87.94 103 ALA A O 1
ATOM 806 N N . ASP A 1 104 ? -3.975 -2.434 -7.515 1.00 85.94 104 ASP A N 1
ATOM 807 C CA . ASP A 1 104 ? -3.992 -3.623 -8.359 1.00 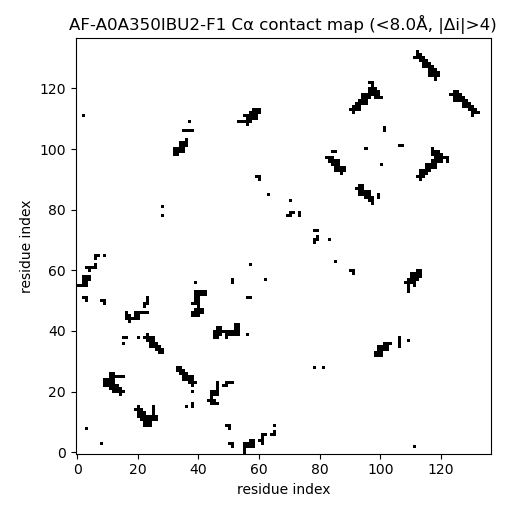85.94 104 ASP A CA 1
ATOM 808 C C . ASP A 1 104 ? -3.424 -4.853 -7.628 1.00 85.94 104 ASP A C 1
ATOM 810 O O . ASP A 1 104 ? -2.798 -4.767 -6.566 1.00 85.94 104 ASP A O 1
ATOM 814 N N . ASP A 1 105 ? -3.639 -6.032 -8.216 1.00 84.56 105 ASP A N 1
ATOM 815 C CA . ASP A 1 105 ? -3.125 -7.297 -7.678 1.00 84.56 105 ASP A CA 1
ATOM 816 C C . ASP A 1 105 ? -1.592 -7.361 -7.690 1.00 84.56 105 ASP A C 1
ATOM 818 O O . ASP A 1 105 ? -0.998 -8.067 -6.872 1.00 84.56 105 ASP A O 1
ATOM 822 N N . ALA A 1 106 ? -0.937 -6.594 -8.568 1.00 85.44 106 ALA A N 1
ATOM 823 C CA . ALA A 1 106 ? 0.516 -6.467 -8.581 1.00 85.44 106 ALA A CA 1
ATOM 824 C C . ALA A 1 106 ? 1.003 -5.819 -7.277 1.00 85.44 106 ALA A C 1
ATOM 826 O O . ALA A 1 106 ? 1.819 -6.407 -6.567 1.00 85.44 106 ALA A O 1
ATOM 827 N N . THR A 1 107 ? 0.404 -4.697 -6.881 1.00 84.94 107 THR A N 1
ATOM 828 C CA . THR A 1 107 ? 0.667 -4.003 -5.618 1.00 84.94 107 THR A CA 1
ATOM 829 C C . THR A 1 107 ? 0.419 -4.917 -4.423 1.00 84.94 107 THR A C 1
ATOM 831 O O . THR A 1 107 ? 1.256 -4.983 -3.521 1.00 84.94 107 THR A O 1
ATOM 834 N N . ARG A 1 108 ? -0.682 -5.684 -4.434 1.00 86.31 108 ARG A N 1
ATOM 835 C CA . ARG A 1 108 ? -0.964 -6.690 -3.391 1.00 86.31 108 ARG A CA 1
ATOM 836 C C . ARG A 1 108 ? 0.140 -7.744 -3.309 1.00 86.31 108 ARG A C 1
ATOM 838 O O . ARG A 1 108 ? 0.553 -8.116 -2.217 1.00 86.31 108 ARG A O 1
ATOM 845 N N . SER A 1 109 ? 0.651 -8.197 -4.454 1.00 85.31 109 SER A N 1
ATOM 846 C CA . SER A 1 109 ? 1.718 -9.203 -4.523 1.00 85.31 109 SER A CA 1
ATOM 847 C C . SER A 1 109 ? 3.089 -8.684 -4.072 1.00 85.31 109 SER A C 1
ATOM 849 O O . SER A 1 109 ? 3.925 -9.470 -3.616 1.00 85.31 109 SER A O 1
ATOM 851 N N . PHE A 1 110 ? 3.322 -7.371 -4.176 1.00 86.38 110 PHE A N 1
ATOM 852 C CA . PHE A 1 110 ? 4.556 -6.732 -3.723 1.00 86.38 110 PHE A CA 1
ATOM 853 C C . PHE A 1 110 ? 4.609 -6.576 -2.202 1.00 86.38 110 PHE A C 1
ATOM 855 O O . PHE A 1 110 ? 5.699 -6.434 -1.655 1.00 86.38 110 PHE A O 1
ATOM 862 N N . ILE A 1 111 ? 3.480 -6.670 -1.496 1.00 86.12 111 ILE A N 1
ATOM 863 C CA . ILE A 1 111 ? 3.455 -6.725 -0.031 1.00 86.12 111 ILE A CA 1
ATOM 864 C C . ILE A 1 111 ? 3.853 -8.142 0.408 1.00 86.12 111 ILE A C 1
ATOM 866 O O . ILE A 1 111 ? 3.127 -9.108 0.181 1.00 86.12 111 ILE A O 1
ATOM 870 N N . ARG A 1 112 ? 5.038 -8.289 1.018 1.00 84.75 112 ARG A N 1
ATOM 871 C CA . ARG A 1 112 ? 5.616 -9.617 1.328 1.00 84.75 112 ARG A CA 1
ATOM 872 C C . ARG A 1 112 ? 5.374 -10.117 2.745 1.00 84.75 112 ARG A C 1
ATOM 874 O O . ARG A 1 112 ? 5.537 -11.309 2.996 1.00 84.75 112 ARG A O 1
ATOM 881 N N . THR A 1 113 ? 5.026 -9.235 3.673 1.00 81.81 113 THR A N 1
ATOM 882 C CA . THR A 1 113 ? 4.896 -9.578 5.093 1.00 81.81 113 THR A CA 1
ATOM 883 C C . THR A 1 113 ? 3.608 -9.027 5.683 1.00 81.81 113 THR A C 1
ATOM 885 O O . THR A 1 113 ? 3.130 -7.977 5.264 1.00 81.81 113 THR A O 1
ATOM 888 N N . GLY A 1 114 ? 3.081 -9.724 6.691 1.00 81.06 114 GLY A N 1
ATOM 889 C CA . GLY A 1 114 ? 1.866 -9.333 7.398 1.00 81.06 114 GLY A CA 1
ATOM 890 C C . GLY A 1 114 ? 0.572 -9.751 6.696 1.00 81.06 114 GLY A C 1
ATOM 891 O O . GLY A 1 114 ? 0.545 -10.076 5.511 1.00 81.06 114 GLY A O 1
ATOM 892 N N . GLY A 1 115 ? -0.509 -9.792 7.466 1.00 85.69 115 GLY A N 1
ATOM 893 C CA . GLY A 1 115 ? -1.871 -9.934 6.968 1.00 85.69 115 GLY A CA 1
ATOM 894 C C . GLY A 1 115 ? -2.599 -8.598 7.012 1.00 85.69 115 GLY A C 1
ATOM 895 O O . GLY A 1 115 ? -2.336 -7.769 7.889 1.00 85.69 115 GLY A O 1
ATOM 896 N N . TRP A 1 116 ? -3.527 -8.400 6.081 1.00 89.69 116 TRP A N 1
ATOM 897 C CA . TRP A 1 116 ? -4.406 -7.242 6.098 1.00 89.69 116 TRP A CA 1
ATOM 898 C C . TRP A 1 116 ? -5.838 -7.581 5.722 1.00 89.69 116 TRP A C 1
ATOM 900 O O . TRP A 1 116 ? -6.102 -8.567 5.041 1.00 89.69 116 TRP A O 1
ATOM 910 N N . THR A 1 117 ? -6.766 -6.738 6.156 1.00 89.06 117 THR A N 1
ATOM 911 C CA . THR A 1 117 ? -8.161 -6.774 5.708 1.00 89.06 117 THR A CA 1
ATOM 912 C C . THR A 1 117 ? -8.520 -5.445 5.066 1.00 89.06 117 THR A C 1
ATOM 914 O O . THR A 1 117 ? -8.126 -4.401 5.567 1.00 89.06 117 THR A O 1
ATOM 917 N N . GLU A 1 118 ? -9.235 -5.480 3.949 1.00 90.19 118 GLU A N 1
ATOM 918 C CA . GLU A 1 118 ? -9.760 -4.315 3.240 1.00 90.19 118 GLU A CA 1
ATOM 919 C C . GLU A 1 118 ? -11.220 -4.115 3.656 1.00 90.19 118 GLU A C 1
ATOM 921 O O . GLU A 1 118 ? -12.058 -4.990 3.410 1.00 90.19 118 GLU A O 1
ATOM 926 N N . LYS A 1 119 ? -11.534 -2.986 4.302 1.00 88.00 119 LYS A N 1
ATOM 927 C CA . LYS A 1 119 ? -12.891 -2.642 4.738 1.00 88.00 119 LYS A CA 1
ATOM 928 C C . LYS A 1 119 ? -13.476 -1.484 3.943 1.00 88.00 119 LYS A C 1
ATOM 930 O O . LYS A 1 119 ? -12.804 -0.502 3.621 1.00 88.00 119 LYS A O 1
ATOM 935 N N . ASP A 1 120 ? -14.766 -1.589 3.643 1.00 84.38 120 ASP A N 1
ATOM 936 C CA . ASP A 1 120 ? -15.524 -0.496 3.044 1.00 84.38 120 ASP A CA 1
ATOM 937 C C . ASP A 1 120 ? -15.727 0.676 4.030 1.00 84.38 120 ASP A C 1
ATOM 939 O O . ASP A 1 120 ? -15.361 0.621 5.206 1.00 84.38 120 ASP A O 1
ATOM 943 N N . ALA A 1 121 ? -16.333 1.767 3.554 1.00 80.75 121 ALA A N 1
ATOM 944 C CA . ALA A 1 121 ? -16.630 2.932 4.391 1.00 80.75 121 ALA A CA 1
ATOM 945 C C . ALA A 1 121 ? -17.646 2.644 5.520 1.00 80.75 121 ALA A C 1
ATOM 947 O O . ALA A 1 121 ? -17.765 3.436 6.452 1.00 80.75 121 ALA A O 1
ATOM 948 N N . GLY A 1 122 ? -18.389 1.536 5.435 1.00 81.00 122 GLY A N 1
ATOM 949 C CA . GLY A 1 122 ? -19.316 1.060 6.460 1.00 81.00 122 GLY A CA 1
ATOM 950 C C . GLY A 1 122 ? -18.687 0.093 7.468 1.00 81.00 122 GLY A C 1
ATOM 951 O O . GLY A 1 122 ? -19.378 -0.329 8.394 1.00 81.00 122 GLY A O 1
ATOM 952 N N . GLY A 1 123 ? -17.403 -0.252 7.313 1.00 77.81 123 GLY A N 1
ATOM 953 C CA . GLY A 1 123 ? -16.709 -1.227 8.155 1.00 77.81 123 GLY A CA 1
ATOM 954 C C . GLY A 1 123 ? -16.998 -2.688 7.791 1.00 77.81 123 GLY A C 1
ATOM 955 O O . GLY A 1 123 ? -16.726 -3.573 8.602 1.00 77.81 123 GLY A O 1
ATOM 956 N N . THR A 1 124 ? -17.541 -2.958 6.602 1.00 87.12 124 THR A N 1
ATOM 957 C CA . THR A 1 124 ? -17.716 -4.317 6.075 1.00 87.12 124 THR A CA 1
ATOM 958 C C . THR A 1 124 ? -16.419 -4.798 5.444 1.00 87.12 124 THR A C 1
ATOM 960 O O . THR A 1 124 ? -15.819 -4.098 4.628 1.00 87.12 124 THR A O 1
ATOM 963 N N . GLU A 1 125 ? -16.007 -6.016 5.777 1.00 86.31 125 GLU A N 1
ATOM 964 C CA . GLU A 1 125 ? -14.851 -6.671 5.165 1.00 86.31 125 GLU A CA 1
ATOM 965 C C . GLU A 1 125 ? -15.152 -7.015 3.701 1.00 86.31 125 GLU A C 1
ATOM 967 O O . GLU A 1 125 ? -16.101 -7.744 3.402 1.00 86.31 125 GLU A O 1
ATOM 972 N N . LYS A 1 126 ? -14.344 -6.488 2.778 1.00 87.06 126 LYS A N 1
ATOM 973 C CA . LYS A 1 126 ? -14.388 -6.862 1.361 1.00 87.06 126 LYS A CA 1
ATOM 974 C C . LYS A 1 126 ? -13.509 -8.075 1.098 1.00 87.06 126 LYS A C 1
ATOM 976 O O . LYS A 1 126 ? -13.935 -9.028 0.449 1.00 87.06 126 LYS A O 1
ATOM 981 N N . GLN A 1 127 ? -12.261 -7.995 1.557 1.00 85.81 127 GLN A N 1
ATOM 982 C CA . GLN A 1 127 ? -11.218 -8.975 1.282 1.00 85.81 127 GLN A CA 1
ATOM 983 C C . GLN A 1 127 ? -10.240 -9.044 2.450 1.00 85.81 127 GLN A C 1
ATOM 985 O O . GLN A 1 127 ? -9.920 -8.026 3.057 1.00 85.81 127 GLN A O 1
ATOM 990 N N . SER A 1 128 ? -9.725 -10.239 2.719 1.00 85.56 128 SER A N 1
ATOM 991 C CA . SER A 1 128 ? -8.667 -10.458 3.700 1.00 85.56 128 SER A CA 1
ATOM 992 C C . SER A 1 128 ? -7.524 -11.212 3.045 1.00 85.56 128 SER A C 1
ATOM 994 O O . SER A 1 128 ? -7.731 -12.203 2.343 1.00 85.56 128 SER A O 1
ATOM 996 N N . TRP A 1 129 ? -6.316 -10.744 3.309 1.00 87.19 129 TRP A N 1
ATOM 997 C CA . TRP A 1 129 ? -5.074 -11.259 2.768 1.00 87.19 129 TRP A CA 1
ATOM 998 C C . TRP A 1 129 ? -4.165 -11.677 3.913 1.00 87.19 129 TRP A C 1
ATOM 1000 O O . TRP A 1 129 ? -4.097 -11.032 4.960 1.00 87.19 129 TRP A O 1
ATOM 1010 N N . MET A 1 130 ? -3.458 -12.783 3.714 1.00 82.44 130 MET A N 1
ATOM 1011 C CA . MET A 1 130 ? -2.579 -13.354 4.723 1.00 82.44 130 MET A CA 1
ATOM 1012 C C . MET A 1 130 ? -1.179 -13.531 4.146 1.00 82.44 130 MET A C 1
ATOM 1014 O O . MET A 1 130 ? -0.981 -14.303 3.208 1.00 82.44 130 MET A O 1
ATOM 1018 N N . GLY A 1 131 ? -0.201 -12.858 4.749 1.00 77.62 131 GLY A N 1
ATOM 1019 C CA . GLY A 1 131 ? 1.213 -13.111 4.506 1.00 77.62 131 GLY A CA 1
ATOM 1020 C C . GLY A 1 131 ? 1.645 -14.407 5.183 1.00 77.62 131 GLY A C 1
ATOM 1021 O O . GLY A 1 131 ? 1.918 -14.430 6.382 1.00 77.62 131 GLY A O 1
ATOM 1022 N N . VAL A 1 132 ? 1.700 -15.501 4.423 1.00 77.19 132 VAL A N 1
ATOM 1023 C CA . VAL A 1 132 ? 2.2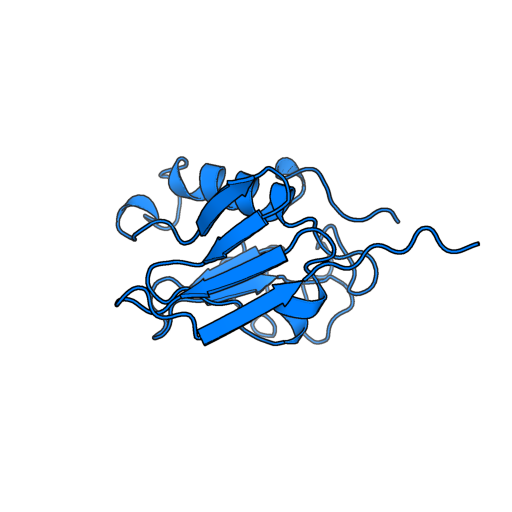03 -16.789 4.918 1.00 77.19 132 VAL A CA 1
ATOM 1024 C C . VAL A 1 132 ? 3.710 -16.856 4.707 1.00 77.19 132 VAL A C 1
ATOM 1026 O O . VAL A 1 132 ? 4.181 -16.929 3.574 1.00 77.19 132 VAL A O 1
ATOM 1029 N N . ILE A 1 133 ? 4.469 -16.888 5.801 1.00 74.31 133 ILE A N 1
ATOM 1030 C CA . ILE A 1 133 ? 5.919 -17.102 5.774 1.00 74.31 133 ILE A CA 1
ATOM 1031 C C . ILE A 1 133 ? 6.193 -18.528 6.243 1.00 74.31 133 ILE A C 1
ATOM 1033 O O . ILE A 1 133 ? 5.991 -18.872 7.407 1.00 74.31 133 ILE A O 1
ATOM 1037 N N . THR A 1 134 ? 6.641 -19.385 5.328 1.00 74.25 134 THR A N 1
ATOM 1038 C CA . THR A 1 134 ? 7.017 -20.764 5.656 1.00 74.25 134 THR A CA 1
ATOM 1039 C C . THR A 1 134 ? 8.496 -20.833 6.022 1.00 74.25 134 THR A C 1
ATOM 1041 O O . THR A 1 134 ? 9.324 -20.260 5.317 1.00 74.25 134 THR A O 1
ATOM 1044 N N . LEU A 1 135 ? 8.848 -21.599 7.054 1.00 74.31 135 LEU A N 1
ATOM 1045 C CA . LEU A 1 135 ? 10.230 -21.835 7.500 1.00 74.31 135 LEU A CA 1
ATOM 1046 C C . LEU A 1 135 ? 11.005 -22.806 6.583 1.00 74.31 135 LEU A C 1
ATOM 1048 O O . LEU A 1 135 ? 11.753 -23.624 7.100 1.00 74.31 135 LEU A O 1
ATOM 1052 N N . GLY A 1 136 ? 10.760 -22.763 5.265 1.00 67.31 136 GLY A N 1
ATOM 1053 C CA . GLY A 1 136 ? 11.197 -23.737 4.255 1.00 6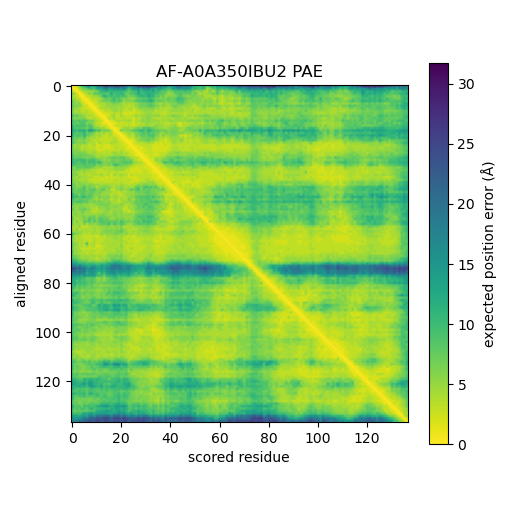7.31 136 GLY A CA 1
ATOM 1054 C C . GLY A 1 136 ? 12.466 -24.503 4.634 1.00 67.31 136 GLY A C 1
ATOM 1055 O O . GLY A 1 136 ? 13.526 -23.901 4.781 1.00 67.31 136 GLY A O 1
ATOM 1056 N N . ASN A 1 137 ? 12.323 -25.814 4.831 1.00 46.69 137 ASN A N 1
ATOM 1057 C CA . ASN A 1 137 ? 13.446 -26.732 5.020 1.00 46.69 137 ASN A CA 1
ATOM 1058 C C . ASN A 1 137 ? 13.934 -27.211 3.653 1.00 46.69 137 ASN A C 1
ATOM 1060 O O . ASN A 1 137 ? 13.048 -27.559 2.834 1.00 46.69 137 ASN A O 1
#

Sequence (137 aa):
MPTIVDPDDLTLSSQPVGSSPDGSVYIDPTSTPPTIQLIASDQTGGFGSSPFTEKEGVSLQALYSFLKLQWKQNDTDDFFKFLFPMEAITSEQFEFINNWEPADDATRSFIRTGGWTEKDAGGTEKQSWMGVITLGN

pLDDT: mean 82.08, std 7.3, range [46.69, 90.19]

Solvent-accessible surface area (backbone atoms only — not comparable to full-atom values): 7555 Å² total; per-residue (Å²): 126,77,53,42,63,57,34,84,70,59,38,74,20,94,33,54,75,65,62,77,27,77,22,26,34,24,74,39,82,83,45,92,62,24,28,40,35,60,31,26,29,76,44,91,44,32,13,79,83,26,84,34,37,68,89,35,17,35,26,47,58,14,54,53,51,35,50,52,48,51,50,68,50,83,81,82,78,60,50,70,81,49,82,76,47,68,47,75,82,47,92,47,36,38,30,26,32,75,32,24,42,62,66,44,72,66,31,53,63,23,46,62,40,37,29,40,34,32,16,36,75,86,70,48,79,76,48,75,49,75,44,84,83,75,87,79,128

Mean predicted aligned error: 6.66 Å

Secondary structure (DSSP, 8-state):
-PPB--GGG--EESS-TTS---SSEEEESSSSS-EEEE--SSSTT--TT-S--TTT-EEHHHHHHHHHHHHH-TTSS-GGGS--SEEEEETTEEEE-TT-EESSHHHHHHEEESEEEEE-TTS-EEEEE--------